Protein AF-A0A7J9QUV5-F1 (afdb_monomer)

Foldseek 3Di:
DPPPQDDPPDPVLVVLVVLLVVLVVLLVVLVVVQVVVQVVCCVPPVDGDRCPCQQCDDPPDNPDDGSVRSNVVSVVSNVVSCCSNCCCVPPNPPPD

Solvent-accessible surface area (backbone atoms only — not comparable to full-atom values): 5610 Å² total; per-residue (Å²): 132,81,84,80,72,68,46,92,86,41,74,64,40,57,54,43,51,50,53,31,51,53,26,50,50,53,48,51,53,51,49,54,49,49,53,52,53,50,52,50,38,34,72,75,66,75,52,67,69,90,60,52,67,43,60,72,40,49,56,94,42,93,85,73,38,32,50,54,53,55,47,51,55,30,50,56,54,29,49,53,32,47,56,55,70,41,36,64,77,77,55,54,88,78,78,129

Nearest PDB structures (foldseek):
  7bml-assembly2_C  TM=4.181E-01  e=7.642E+00  Borreliella burgdorferi

Radius of gyration: 18.49 Å; Cα contacts (8 Å, |Δi|>4): 68; chains: 1; bounding box: 51×23×47 Å

pLDDT: mean 76.93, std 12.55, range [39.0, 91.38]

Structure (mmCIF, N/CA/C/O backbone):
data_AF-A0A7J9QUV5-F1
#
_entry.id   AF-A0A7J9QUV5-F1
#
loop_
_atom_site.group_PDB
_atom_site.id
_atom_site.type_symbol
_atom_site.label_atom_id
_atom_site.label_alt_id
_atom_site.label_comp_id
_atom_site.label_asym_id
_atom_site.label_entity_id
_atom_site.label_seq_id
_atom_site.pdbx_PDB_ins_code
_atom_site.Cartn_x
_atom_site.Cartn_y
_atom_site.Cartn_z
_atom_site.occupancy
_atom_site.B_iso_or_equiv
_atom_site.auth_seq_id
_atom_site.auth_comp_id
_atom_site.auth_asym_id
_atom_site.auth_atom_id
_atom_site.pdbx_PDB_model_num
ATOM 1 N N . MET A 1 1 ? 23.220 -13.796 -17.968 1.00 39.00 1 MET A N 1
ATOM 2 C CA . MET A 1 1 ? 22.475 -12.700 -18.631 1.00 39.00 1 MET A CA 1
ATOM 3 C C . MET A 1 1 ? 22.973 -11.377 -18.065 1.00 39.00 1 MET A C 1
ATOM 5 O O . MET A 1 1 ? 22.988 -11.236 -16.851 1.00 39.00 1 MET A O 1
ATOM 9 N N . LYS A 1 2 ? 23.440 -10.443 -18.902 1.00 43.12 2 LYS A N 1
ATOM 10 C CA . LYS A 1 2 ? 23.900 -9.116 -18.449 1.00 43.12 2 LYS A CA 1
ATOM 11 C C . LYS A 1 2 ? 22.683 -8.359 -17.884 1.00 43.12 2 LYS A C 1
ATOM 13 O O . LYS A 1 2 ? 21.659 -8.347 -18.571 1.00 43.12 2 LYS A O 1
ATOM 18 N N . PRO A 1 3 ? 22.722 -7.787 -16.668 1.00 54.44 3 PRO A N 1
ATOM 19 C CA . PRO A 1 3 ? 21.559 -7.110 -16.109 1.00 54.44 3 PRO A CA 1
ATOM 20 C C . PRO A 1 3 ? 21.253 -5.872 -16.964 1.00 54.44 3 PRO A C 1
ATOM 22 O O . PRO A 1 3 ? 21.966 -4.875 -16.921 1.00 54.44 3 PRO A O 1
ATOM 25 N N . ARG A 1 4 ? 20.210 -5.943 -17.802 1.00 59.06 4 ARG A N 1
ATOM 26 C CA . ARG A 1 4 ? 19.662 -4.766 -18.487 1.00 59.06 4 ARG A CA 1
ATOM 27 C C . ARG A 1 4 ? 18.931 -3.933 -17.441 1.00 59.06 4 ARG A C 1
ATOM 29 O O . ARG A 1 4 ? 17.786 -4.215 -17.080 1.00 59.06 4 ARG A O 1
ATOM 36 N N . HIS A 1 5 ? 19.628 -2.945 -16.900 1.00 61.28 5 HIS A N 1
ATOM 37 C CA . HIS A 1 5 ? 19.026 -1.911 -16.071 1.00 61.28 5 HIS A CA 1
ATOM 38 C C . HIS A 1 5 ? 18.114 -1.056 -16.957 1.00 61.28 5 HIS A C 1
ATOM 40 O O . HIS A 1 5 ? 18.509 -0.685 -18.057 1.00 61.28 5 HIS A O 1
ATOM 46 N N . LEU A 1 6 ? 16.877 -0.810 -16.518 1.00 60.75 6 LEU A N 1
ATOM 47 C CA . LEU A 1 6 ? 15.901 -0.080 -17.325 1.00 60.75 6 LEU A CA 1
ATOM 48 C C . LEU A 1 6 ? 16.253 1.410 -17.347 1.00 60.75 6 LEU A C 1
ATOM 50 O O . LEU A 1 6 ? 16.284 2.060 -16.299 1.00 60.75 6 LEU A O 1
ATOM 54 N N . GLU A 1 7 ? 16.492 1.953 -18.537 1.00 60.78 7 GLU A N 1
ATOM 55 C CA . GLU A 1 7 ? 16.644 3.392 -18.733 1.00 60.78 7 GLU A CA 1
ATOM 56 C C . GLU A 1 7 ? 15.281 4.081 -18.862 1.00 60.78 7 GLU A C 1
ATOM 58 O O . GLU A 1 7 ? 14.297 3.479 -19.281 1.00 60.78 7 GLU A O 1
ATOM 63 N N . LYS A 1 8 ? 15.215 5.374 -18.515 1.00 61.47 8 LYS A N 1
ATOM 64 C CA . LYS A 1 8 ? 13.977 6.181 -18.587 1.00 61.47 8 LYS A CA 1
ATOM 65 C C . LYS A 1 8 ? 13.366 6.229 -19.995 1.00 61.47 8 LYS A C 1
ATOM 67 O O . LYS A 1 8 ? 12.182 6.526 -20.135 1.00 61.47 8 LYS A O 1
ATOM 72 N N . THR A 1 9 ? 14.184 5.978 -21.010 1.00 64.94 9 THR A N 1
ATOM 73 C CA . THR A 1 9 ? 13.829 5.955 -22.430 1.00 64.94 9 THR A CA 1
ATOM 74 C C . THR A 1 9 ? 13.133 4.656 -22.838 1.00 64.94 9 THR A C 1
ATOM 76 O O . THR A 1 9 ? 12.407 4.651 -23.829 1.00 64.94 9 THR A O 1
ATOM 79 N N . ASP A 1 10 ? 13.306 3.571 -22.073 1.00 71.06 10 ASP A N 1
ATOM 80 C CA . ASP A 1 10 ? 12.690 2.283 -22.380 1.00 71.06 10 ASP A CA 1
ATOM 81 C C . ASP A 1 10 ? 11.196 2.282 -21.998 1.00 71.06 10 ASP A C 1
ATOM 83 O O . ASP A 1 10 ? 10.834 2.662 -20.877 1.00 71.06 10 ASP A O 1
ATOM 87 N N . PRO A 1 11 ? 10.303 1.761 -22.861 1.00 71.62 11 PRO A N 1
ATOM 88 C CA . PRO A 1 11 ? 8.876 1.645 -22.551 1.00 71.62 11 PRO A CA 1
ATOM 89 C C . PRO A 1 11 ? 8.614 0.770 -21.316 1.00 71.62 11 PRO A C 1
ATOM 91 O O . PRO A 1 11 ? 7.666 1.019 -20.573 1.00 71.62 11 PRO A O 1
ATOM 94 N N . GLY A 1 12 ? 9.500 -0.193 -21.030 1.00 71.75 12 GLY A N 1
ATOM 95 C CA . GLY A 1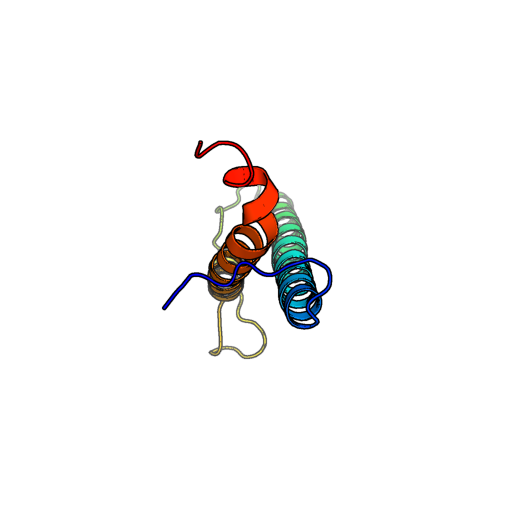 12 ? 9.431 -1.013 -19.821 1.00 71.75 12 GLY A CA 1
ATOM 96 C C . GLY A 1 12 ? 9.486 -0.186 -18.534 1.00 71.75 12 GLY A C 1
ATOM 97 O O . GLY A 1 12 ? 8.809 -0.527 -17.569 1.00 71.75 12 GLY A O 1
ATOM 98 N N . TYR A 1 13 ? 10.216 0.937 -18.514 1.00 78.00 13 TYR A N 1
ATOM 99 C CA . TYR A 1 13 ? 10.342 1.773 -17.315 1.00 78.00 13 TYR A CA 1
ATOM 100 C C . TYR A 1 13 ? 8.991 2.366 -16.908 1.00 78.00 13 TYR A C 1
ATOM 102 O O . TYR A 1 13 ? 8.653 2.388 -15.725 1.00 78.00 13 TYR A O 1
ATOM 110 N N . LYS A 1 14 ? 8.181 2.771 -17.894 1.00 78.31 14 LYS A N 1
ATOM 111 C CA . LYS A 1 14 ? 6.829 3.294 -17.665 1.00 78.31 14 LYS A CA 1
ATOM 112 C C . LYS A 1 14 ? 5.896 2.234 -17.077 1.00 78.31 14 LYS A C 1
ATOM 114 O O . LYS A 1 14 ? 5.111 2.560 -16.193 1.00 78.31 14 LYS A O 1
ATOM 119 N N . VAL A 1 15 ? 6.014 0.976 -17.511 1.00 82.56 15 VAL A N 1
ATOM 120 C CA . VAL A 1 15 ? 5.199 -0.139 -16.995 1.00 82.56 15 VAL A CA 1
ATOM 121 C C . VAL A 1 15 ? 5.509 -0.413 -15.523 1.00 82.56 15 VAL A C 1
ATOM 123 O O . VAL A 1 15 ? 4.594 -0.438 -14.704 1.00 82.56 15 VAL A O 1
ATOM 126 N N . TYR A 1 16 ? 6.789 -0.543 -15.155 1.00 82.38 16 TYR A N 1
ATOM 127 C CA . TYR A 1 16 ? 7.171 -0.738 -13.749 1.00 82.38 16 TYR A CA 1
ATOM 128 C C . TYR A 1 16 ? 6.768 0.448 -12.869 1.00 82.38 16 TYR A C 1
ATOM 130 O O . TYR A 1 16 ? 6.368 0.256 -11.724 1.00 82.38 16 TYR A O 1
ATOM 138 N N . LEU A 1 17 ? 6.850 1.669 -13.400 1.00 84.00 17 LEU A N 1
ATOM 139 C CA . LEU A 1 17 ? 6.444 2.879 -12.693 1.00 84.00 17 LEU A CA 1
ATOM 140 C C . LEU A 1 17 ? 4.925 2.922 -12.473 1.00 84.00 17 LEU A C 1
ATOM 142 O O . LEU A 1 17 ? 4.483 3.257 -11.379 1.00 84.00 17 LEU A O 1
ATOM 146 N N . TYR A 1 18 ? 4.125 2.510 -13.457 1.00 85.75 18 TYR A N 1
ATOM 147 C CA . TYR A 1 18 ? 2.675 2.383 -13.295 1.00 85.75 18 TYR A CA 1
ATOM 148 C C . TYR A 1 18 ? 2.306 1.340 -12.229 1.00 85.75 18 TYR A C 1
ATOM 150 O O . TYR A 1 18 ? 1.549 1.643 -11.310 1.00 85.75 18 TYR A O 1
ATOM 158 N N . ILE A 1 19 ? 2.907 0.145 -12.291 1.00 87.31 19 ILE A N 1
ATOM 159 C CA . ILE A 1 19 ? 2.697 -0.921 -11.295 1.00 87.31 19 ILE A CA 1
ATOM 160 C C . ILE A 1 19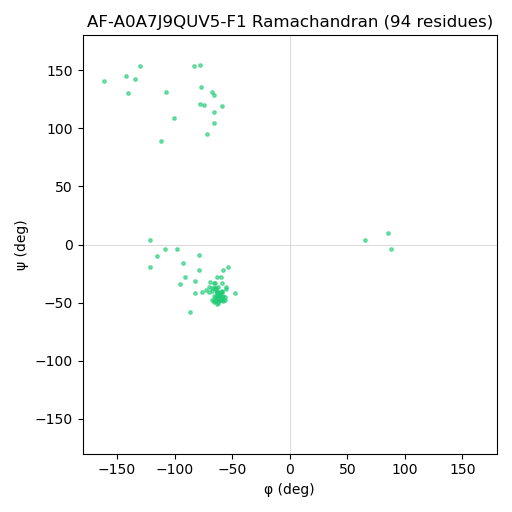 ? 3.093 -0.441 -9.892 1.00 87.31 19 ILE A C 1
ATOM 162 O O . ILE A 1 19 ? 2.386 -0.704 -8.920 1.00 87.31 19 ILE A O 1
ATOM 166 N N . PHE A 1 20 ? 4.191 0.310 -9.784 1.00 87.12 20 PHE A N 1
ATOM 167 C CA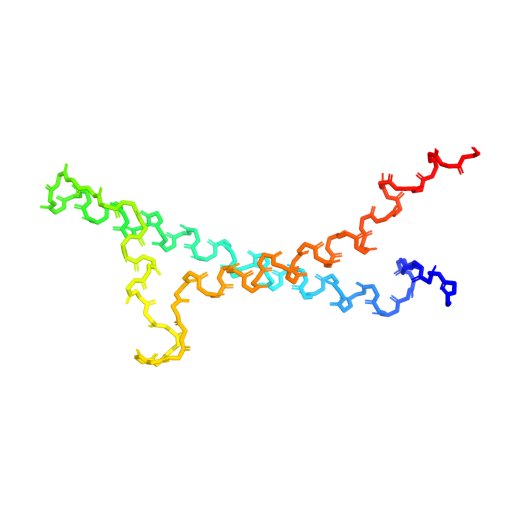 . PHE A 1 20 ? 4.624 0.904 -8.525 1.00 87.12 20 PHE A CA 1
ATOM 168 C C . PHE A 1 20 ? 3.574 1.860 -7.937 1.00 87.12 20 PHE A C 1
ATOM 170 O O . PHE A 1 20 ? 3.257 1.754 -6.753 1.00 87.12 20 PHE A O 1
ATOM 177 N N . TYR A 1 21 ? 2.991 2.750 -8.746 1.00 86.88 21 TYR A N 1
ATOM 178 C CA . TYR A 1 21 ? 1.942 3.658 -8.271 1.00 86.88 21 TYR A CA 1
ATOM 179 C C . TYR A 1 21 ? 0.656 2.930 -7.870 1.00 86.88 21 TYR A C 1
ATOM 181 O O . TYR A 1 21 ? 0.053 3.299 -6.865 1.00 86.88 21 TYR A O 1
ATOM 189 N N . VAL A 1 22 ? 0.262 1.877 -8.593 1.00 90.00 22 VAL A N 1
ATOM 190 C CA . VAL A 1 22 ? -0.896 1.043 -8.221 1.00 90.00 22 VAL A CA 1
ATOM 191 C C . VAL A 1 22 ? -0.670 0.379 -6.860 1.00 90.00 22 VAL A C 1
ATOM 193 O O . VAL A 1 22 ? -1.522 0.465 -5.980 1.00 90.00 22 VAL A O 1
ATOM 196 N N . CYS A 1 23 ? 0.507 -0.210 -6.648 1.00 88.69 23 CYS A N 1
ATOM 197 C CA . CYS A 1 23 ? 0.911 -0.747 -5.349 1.00 88.69 23 CYS A CA 1
ATOM 198 C C . CYS A 1 23 ? 0.885 0.334 -4.252 1.00 88.69 23 CYS A C 1
ATOM 200 O O . CYS A 1 23 ? 0.382 0.110 -3.153 1.00 88.69 23 CYS A O 1
ATOM 202 N N . GLY A 1 24 ? 1.409 1.526 -4.546 1.00 88.00 24 G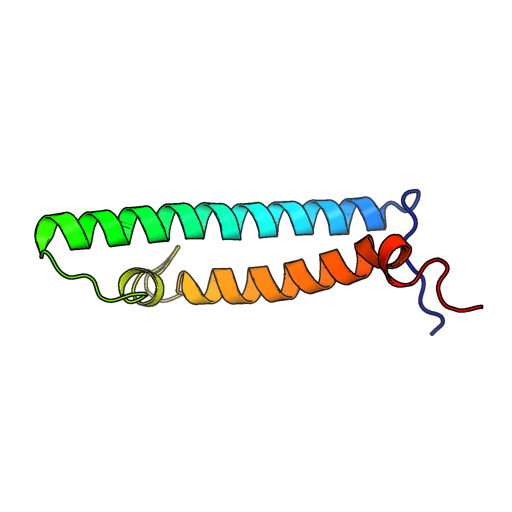LY A N 1
ATOM 203 C CA . GLY A 1 24 ? 1.355 2.667 -3.633 1.00 88.00 24 GLY A CA 1
ATOM 204 C C . GLY A 1 24 ? -0.077 3.021 -3.226 1.00 88.00 24 GLY A C 1
ATOM 205 O O . GLY A 1 24 ? -0.350 3.194 -2.041 1.00 88.00 24 GLY A O 1
ATOM 206 N N . ALA A 1 25 ? -1.003 3.059 -4.185 1.00 90.62 25 ALA A N 1
ATOM 207 C CA . ALA A 1 25 ? -2.411 3.345 -3.927 1.00 90.62 25 ALA A CA 1
ATOM 208 C C . ALA A 1 25 ? -3.072 2.280 -3.035 1.00 90.62 25 ALA A C 1
ATOM 210 O O . ALA A 1 25 ? -3.793 2.633 -2.102 1.00 90.62 25 ALA A O 1
ATOM 211 N N . ILE A 1 26 ? -2.788 0.993 -3.262 1.00 88.62 26 ILE A N 1
ATOM 212 C CA . ILE A 1 26 ? -3.298 -0.106 -2.422 1.00 88.62 26 ILE A CA 1
ATOM 213 C C . ILE A 1 26 ? -2.787 0.034 -0.981 1.00 88.62 26 ILE A C 1
ATOM 215 O O . ILE A 1 26 ? -3.566 -0.056 -0.035 1.00 88.62 26 ILE A O 1
ATOM 219 N N . MET A 1 27 ? -1.499 0.334 -0.791 1.00 87.75 27 MET A N 1
ATOM 220 C CA . MET A 1 27 ? -0.942 0.536 0.552 1.00 87.75 27 MET A CA 1
ATOM 221 C C . MET A 1 27 ? -1.563 1.750 1.255 1.00 87.75 27 MET A C 1
ATOM 223 O O . MET A 1 27 ? -1.972 1.641 2.408 1.00 87.75 27 MET A O 1
ATOM 227 N N . VAL A 1 28 ? -1.698 2.887 0.567 1.00 91.38 28 VAL A N 1
ATOM 228 C CA . VAL A 1 28 ? -2.283 4.106 1.154 1.00 91.38 28 VAL A CA 1
ATOM 229 C C . VAL A 1 28 ? -3.751 3.905 1.521 1.00 91.38 28 VAL A C 1
ATOM 231 O O . VAL A 1 28 ? -4.162 4.264 2.621 1.00 91.38 28 VAL A O 1
ATOM 234 N N . THR A 1 29 ? -4.541 3.300 0.636 1.00 89.56 29 THR A N 1
ATOM 235 C CA . THR A 1 29 ? -5.959 3.021 0.916 1.00 89.56 29 THR A CA 1
ATOM 236 C C . THR A 1 29 ? -6.121 2.058 2.089 1.00 89.56 29 THR A C 1
ATOM 238 O O . THR A 1 29 ? -6.939 2.310 2.970 1.00 89.56 29 THR A O 1
ATOM 241 N N . SER A 1 30 ? -5.284 1.019 2.173 1.00 86.75 30 SER A N 1
ATOM 242 C CA . SER A 1 30 ? -5.286 0.093 3.310 1.00 86.75 30 SER A CA 1
ATOM 243 C C . SER A 1 30 ? -4.864 0.750 4.632 1.00 86.75 30 SER A C 1
ATOM 245 O O . SER A 1 30 ? -5.408 0.411 5.680 1.00 86.75 30 SER A O 1
ATOM 247 N N . LEU A 1 31 ? -3.958 1.735 4.591 1.00 88.44 31 LEU A N 1
ATOM 248 C CA . LEU A 1 31 ? -3.557 2.513 5.764 1.00 88.44 31 LEU A CA 1
ATOM 249 C C . LEU A 1 31 ? -4.708 3.388 6.265 1.00 88.44 31 LEU A C 1
ATOM 251 O O . LEU A 1 31 ? -5.003 3.381 7.457 1.00 88.44 31 LEU A O 1
ATOM 255 N N . ILE A 1 32 ? -5.369 4.116 5.359 1.00 90.94 32 ILE A N 1
ATOM 256 C CA . ILE A 1 32 ? -6.529 4.953 5.696 1.00 90.94 32 ILE A CA 1
ATOM 257 C C . ILE A 1 32 ? -7.630 4.086 6.313 1.00 90.94 32 ILE A C 1
ATOM 259 O O . ILE A 1 32 ? -8.181 4.444 7.351 1.00 90.94 32 ILE A O 1
ATOM 263 N N . PHE A 1 33 ? -7.901 2.925 5.712 1.00 88.06 33 PHE A N 1
ATOM 264 C CA . PHE A 1 33 ? -8.855 1.957 6.241 1.00 88.06 33 PHE A CA 1
ATOM 265 C C . PHE A 1 33 ? -8.466 1.463 7.640 1.00 88.06 33 PHE A C 1
ATOM 267 O O . PHE A 1 33 ? -9.295 1.486 8.544 1.00 88.06 33 PHE A O 1
ATOM 274 N N . GLY A 1 34 ? -7.204 1.070 7.837 1.00 86.25 34 GLY A N 1
ATOM 275 C CA . GLY A 1 34 ? -6.706 0.609 9.131 1.00 86.25 34 GLY A CA 1
ATOM 276 C C . GLY A 1 34 ? -6.857 1.666 10.225 1.00 86.25 34 GLY A C 1
ATOM 277 O O . GLY A 1 34 ? -7.394 1.368 11.286 1.00 86.25 34 GLY A O 1
ATOM 278 N N . VAL A 1 35 ? -6.461 2.914 9.951 1.00 88.25 35 VAL A N 1
ATOM 279 C CA . VAL A 1 35 ? -6.604 4.029 10.903 1.00 88.25 35 VAL A CA 1
ATOM 280 C C . VAL A 1 35 ? -8.074 4.280 11.231 1.00 88.25 35 VAL A C 1
ATOM 282 O O . VAL A 1 35 ? -8.430 4.375 12.403 1.00 88.25 35 VAL A O 1
ATOM 285 N N . TYR A 1 36 ? -8.935 4.343 10.213 1.00 89.62 36 TYR A N 1
ATOM 286 C CA . TYR A 1 36 ? -10.367 4.564 10.398 1.00 89.62 36 TYR A CA 1
ATOM 287 C C . TYR A 1 36 ? -11.014 3.473 11.262 1.00 89.62 36 TYR A C 1
ATOM 289 O O . TYR A 1 36 ? -11.701 3.788 12.230 1.00 89.62 36 TYR A O 1
ATOM 297 N N . ALA A 1 37 ? -10.733 2.203 10.967 1.00 87.31 37 ALA A N 1
ATOM 298 C CA . ALA A 1 37 ? -11.247 1.072 11.728 1.00 87.31 37 ALA A CA 1
ATOM 299 C C . ALA A 1 37 ? -10.791 1.094 13.194 1.00 87.31 37 ALA A C 1
ATOM 301 O O . ALA A 1 37 ? -11.612 0.960 14.095 1.00 87.31 37 ALA A O 1
ATOM 302 N N . THR A 1 38 ? -9.499 1.334 13.443 1.00 85.81 38 THR A N 1
ATOM 303 C CA . THR A 1 38 ? -8.980 1.410 14.821 1.00 85.81 38 THR A CA 1
ATOM 304 C C . THR A 1 38 ? -9.559 2.587 15.608 1.00 85.81 38 THR A C 1
ATOM 306 O O . THR A 1 38 ? -9.769 2.475 16.812 1.00 85.81 38 THR A O 1
ATOM 309 N N . MET A 1 39 ? -9.857 3.709 14.940 1.00 87.25 39 MET A N 1
ATOM 310 C CA . MET A 1 39 ? -10.520 4.855 15.570 1.00 87.25 39 MET A CA 1
ATOM 311 C C . MET A 1 39 ? -11.965 4.539 15.966 1.00 87.25 39 MET A C 1
ATOM 313 O O . MET A 1 39 ? -12.404 4.985 17.023 1.00 87.25 39 MET A O 1
ATOM 317 N N . LEU A 1 40 ? -12.696 3.769 15.152 1.00 86.81 40 LEU A N 1
ATOM 318 C CA . LEU A 1 40 ? -14.049 3.320 15.494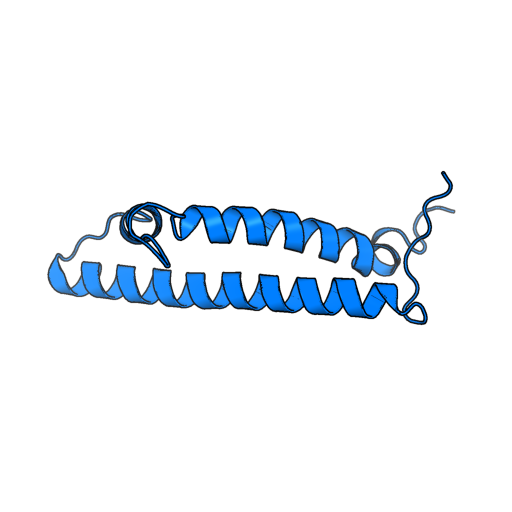 1.00 86.81 40 LEU A CA 1
ATOM 319 C C . LEU A 1 40 ? -14.047 2.391 16.713 1.00 86.81 40 LEU A C 1
ATOM 321 O O . LEU A 1 40 ? -14.778 2.653 17.664 1.00 86.81 40 LEU A O 1
ATOM 325 N N . GLU A 1 41 ? -13.178 1.375 16.735 1.00 84.88 41 GLU A N 1
ATOM 326 C CA . GLU A 1 41 ? -13.056 0.469 17.890 1.00 84.88 41 GLU A CA 1
ATOM 327 C C . GLU A 1 41 ? -12.696 1.220 19.177 1.00 84.88 41 GLU A C 1
ATOM 329 O O . GLU A 1 41 ? -13.257 0.960 20.243 1.00 84.88 41 GLU A O 1
ATOM 334 N N . TRP A 1 42 ? -11.796 2.203 19.078 1.00 86.75 42 TRP A N 1
ATOM 335 C CA . TRP A 1 42 ? -11.416 3.036 20.215 1.00 86.75 42 TRP A CA 1
ATOM 336 C C . TRP A 1 42 ? -12.593 3.839 20.780 1.00 86.75 42 TRP A C 1
ATOM 338 O O . TRP A 1 42 ? -12.725 3.957 21.998 1.00 86.75 42 TRP A O 1
ATOM 348 N N . LEU A 1 43 ? -13.447 4.385 19.911 1.00 88.06 43 LEU A N 1
ATOM 349 C CA . LEU A 1 43 ? -14.621 5.161 20.315 1.00 88.06 43 LEU A CA 1
ATOM 350 C C . LEU A 1 43 ? -15.705 4.292 20.966 1.00 88.06 43 LEU A C 1
ATOM 352 O O . LEU A 1 43 ? -16.357 4.755 21.899 1.00 88.06 43 LEU A O 1
ATOM 356 N N . GLU A 1 44 ? -15.899 3.058 20.496 1.00 87.12 44 GLU A N 1
ATOM 357 C CA . GLU A 1 44 ? -16.946 2.158 21.000 1.00 87.12 44 GLU A CA 1
ATOM 358 C C . GLU A 1 44 ? -16.544 1.425 22.285 1.00 87.12 44 GLU A C 1
ATOM 360 O O . GLU A 1 44 ? -17.351 1.299 23.208 1.00 87.12 44 GLU A O 1
ATOM 365 N N . HIS A 1 45 ? -15.300 0.947 22.366 1.00 84.75 45 HIS A N 1
ATOM 366 C CA . HIS A 1 45 ? -14.866 0.035 23.426 1.00 84.75 45 HIS A CA 1
ATOM 367 C C . HIS A 1 45 ? -13.790 0.615 24.354 1.00 84.75 45 HIS A C 1
ATOM 369 O O . HIS A 1 45 ? -13.467 -0.003 25.369 1.00 84.75 45 HIS A O 1
ATOM 375 N N . GLY A 1 46 ? -13.202 1.775 24.030 1.00 81.50 46 GLY A N 1
ATOM 376 C CA . GLY A 1 46 ? -12.102 2.379 24.801 1.00 81.50 46 GLY A CA 1
ATOM 377 C C . GLY A 1 46 ? -10.798 1.566 24.793 1.00 81.50 46 GLY A C 1
ATOM 378 O O . GLY A 1 46 ? -9.831 1.925 25.462 1.00 81.50 46 GLY A O 1
ATOM 379 N N . THR A 1 47 ? -10.769 0.464 24.044 1.00 80.06 47 THR A N 1
ATOM 380 C CA . THR A 1 47 ? -9.631 -0.429 23.825 1.00 80.06 47 THR A CA 1
ATOM 381 C C . THR A 1 47 ? -9.681 -0.887 22.370 1.00 80.06 47 THR A C 1
ATOM 383 O O . THR A 1 47 ? -10.765 -1.025 21.812 1.00 80.06 47 THR A O 1
ATOM 386 N N . TYR A 1 48 ? -8.525 -1.080 21.737 1.00 80.81 48 TYR A N 1
ATOM 387 C CA . TYR A 1 48 ? -8.453 -1.587 20.365 1.00 80.81 48 TYR A CA 1
ATOM 388 C C . TYR A 1 48 ? -7.389 -2.680 20.276 1.00 80.81 48 TYR A C 1
ATOM 390 O O . TYR A 1 48 ? -6.334 -2.580 20.914 1.00 80.81 48 TYR A O 1
ATOM 398 N N . VAL A 1 49 ? -7.652 -3.717 19.481 1.00 81.25 49 VAL A N 1
ATOM 399 C CA . VAL A 1 49 ? -6.689 -4.792 19.222 1.00 81.25 49 VAL A CA 1
ATOM 400 C C . VAL A 1 49 ? -6.040 -4.533 17.871 1.00 81.25 49 VAL A C 1
ATOM 402 O O . VAL A 1 49 ? -6.650 -4.644 16.807 1.00 81.25 49 VAL A O 1
ATOM 405 N N . MET A 1 50 ? -4.763 -4.155 17.904 1.00 77.75 50 MET A N 1
ATOM 406 C CA . MET A 1 50 ? -4.039 -3.763 16.699 1.00 77.75 50 MET A CA 1
ATOM 407 C C . MET A 1 50 ? -4.021 -4.897 15.663 1.00 77.75 50 MET A C 1
ATOM 409 O O . MET A 1 50 ? -3.452 -5.962 15.890 1.00 77.75 50 MET A O 1
ATOM 413 N N . GLY A 1 51 ? -4.591 -4.630 14.487 1.00 74.56 51 GLY A N 1
ATOM 414 C CA . GLY A 1 51 ? -4.527 -5.527 13.332 1.00 74.56 51 GLY A CA 1
ATOM 415 C C . GLY A 1 51 ? -5.632 -6.581 13.249 1.00 74.56 51 GLY A C 1
ATOM 416 O O . GLY A 1 51 ? -5.705 -7.259 12.225 1.00 74.56 51 GLY A O 1
ATOM 417 N N . GLU A 1 52 ? -6.522 -6.686 14.240 1.00 81.56 52 GLU A N 1
ATOM 418 C CA . GLU A 1 52 ? -7.641 -7.637 14.210 1.00 81.56 52 GLU A CA 1
ATOM 419 C C . GLU A 1 52 ? -8.596 -7.340 13.047 1.00 81.56 52 GLU A C 1
ATOM 421 O O . GLU A 1 52 ? -8.846 -8.204 12.201 1.00 81.56 52 GLU A O 1
ATOM 426 N N . VAL A 1 53 ? -9.021 -6.080 12.910 1.00 80.81 53 VAL A N 1
ATOM 427 C CA . VAL A 1 53 ? -9.892 -5.650 11.806 1.00 80.81 53 VAL A CA 1
ATOM 428 C C . VAL A 1 53 ? -9.241 -5.889 10.446 1.00 80.81 53 VAL A C 1
ATOM 430 O O . VAL A 1 53 ? -9.883 -6.364 9.516 1.00 80.81 53 VAL A O 1
ATOM 433 N N . ILE A 1 54 ? -7.942 -5.624 10.309 1.00 82.00 54 ILE A N 1
ATOM 434 C CA . ILE A 1 54 ? -7.209 -5.804 9.043 1.00 82.00 54 ILE A CA 1
ATOM 435 C C . ILE A 1 54 ? -7.067 -7.295 8.686 1.00 82.00 54 ILE A C 1
ATOM 437 O O . ILE A 1 54 ? -7.036 -7.663 7.509 1.00 82.00 54 ILE A O 1
ATOM 441 N N . HIS A 1 55 ? -6.969 -8.167 9.689 1.00 79.75 55 HIS A N 1
ATOM 442 C CA . HIS A 1 55 ? -6.818 -9.605 9.495 1.00 79.75 55 HIS A CA 1
ATOM 443 C C . HIS A 1 55 ? -8.148 -10.322 9.238 1.00 79.75 55 HIS A C 1
ATOM 445 O O . HIS A 1 55 ? -8.163 -11.324 8.521 1.00 79.75 55 HIS A O 1
ATOM 451 N N . ASN A 1 56 ? -9.246 -9.826 9.805 1.00 78.88 56 ASN A N 1
ATOM 452 C CA . ASN A 1 56 ? -10.568 -10.443 9.694 1.00 78.88 56 ASN A CA 1
ATOM 453 C C . ASN A 1 56 ? -11.397 -9.882 8.531 1.00 78.88 56 ASN A C 1
ATOM 455 O O . ASN A 1 56 ? -12.350 -10.521 8.093 1.00 78.88 56 ASN A O 1
ATOM 459 N N . THR A 1 57 ? -11.015 -8.730 7.978 1.00 79.06 57 THR A N 1
ATOM 460 C CA . THR A 1 57 ? -11.684 -8.151 6.807 1.00 79.06 57 THR A CA 1
ATOM 461 C C . THR A 1 57 ? -11.252 -8.845 5.518 1.00 79.06 57 THR A C 1
ATOM 463 O O . THR A 1 57 ? -10.073 -8.872 5.147 1.00 79.06 57 THR A O 1
ATOM 466 N N . THR A 1 58 ? -12.228 -9.419 4.817 1.00 74.38 58 THR A N 1
ATOM 467 C CA . THR A 1 58 ? -12.054 -10.087 3.525 1.00 74.38 58 THR A CA 1
ATOM 468 C C . THR A 1 58 ? -12.639 -9.226 2.409 1.00 74.38 58 THR A C 1
ATOM 470 O O . THR A 1 58 ? -13.746 -8.704 2.507 1.00 74.38 58 THR A O 1
ATOM 473 N N . ILE A 1 59 ? -11.862 -9.026 1.341 1.00 65.38 59 ILE A N 1
ATOM 474 C CA . ILE A 1 59 ? -12.244 -8.206 0.181 1.00 65.38 59 ILE A CA 1
ATOM 475 C C . ILE A 1 59 ? -11.738 -8.928 -1.079 1.00 65.38 59 ILE A C 1
ATOM 477 O O . ILE A 1 59 ? -10.550 -9.277 -1.109 1.00 65.38 59 ILE A O 1
ATOM 481 N N . PRO A 1 60 ? -12.541 -9.150 -2.147 1.00 60.59 60 PRO A N 1
ATOM 482 C CA . PRO A 1 60 ? -13.941 -8.748 -2.382 1.00 60.59 60 PRO A CA 1
ATOM 483 C C . PRO A 1 60 ? -15.010 -9.831 -2.097 1.00 60.59 60 PRO A C 1
ATOM 485 O O . PRO A 1 60 ? -16.196 -9.543 -2.205 1.00 60.59 60 PRO A O 1
ATOM 488 N N . PHE A 1 61 ? -14.614 -11.058 -1.738 1.00 64.62 61 PHE A N 1
ATOM 489 C CA . PHE A 1 61 ? -15.517 -12.158 -1.359 1.00 64.62 61 PHE A CA 1
ATOM 490 C C . PHE A 1 61 ? -15.055 -12.781 -0.035 1.00 64.62 61 PHE A C 1
ATOM 492 O O . PHE A 1 61 ? -13.851 -12.780 0.237 1.00 64.62 61 PHE A O 1
ATOM 499 N N . GLU A 1 62 ? -15.977 -13.377 0.732 1.00 60.88 62 GLU A N 1
ATOM 500 C CA . GLU A 1 62 ? -15.749 -13.885 2.102 1.00 60.88 62 GLU A CA 1
ATOM 501 C C . GLU A 1 62 ? -14.557 -14.856 2.255 1.00 60.88 62 GLU A C 1
ATOM 503 O O . GLU A 1 62 ? -14.023 -14.983 3.352 1.00 60.88 62 GLU A O 1
ATOM 508 N N . ASN A 1 63 ? -14.077 -15.482 1.168 1.00 64.12 63 ASN A N 1
ATOM 509 C CA . ASN A 1 63 ? -12.997 -16.482 1.184 1.00 64.12 63 ASN A CA 1
ATOM 510 C C . ASN A 1 63 ? -11.753 -16.136 0.335 1.00 64.12 63 ASN A C 1
ATOM 512 O O . ASN A 1 63 ? -10.869 -16.978 0.196 1.00 64.12 63 ASN A O 1
ATOM 516 N N . PHE A 1 64 ? -11.670 -14.956 -0.293 1.00 66.38 64 PHE A N 1
ATOM 517 C CA . PHE A 1 64 ? -10.672 -14.729 -1.354 1.00 66.38 64 PHE A CA 1
ATOM 518 C C . PHE A 1 64 ? -9.308 -14.254 -0.833 1.00 66.38 64 PHE A C 1
ATOM 520 O O . PHE A 1 64 ? -8.287 -14.897 -1.063 1.00 66.38 64 PHE A O 1
ATOM 527 N N . ALA A 1 65 ? -9.271 -13.128 -0.123 1.00 65.56 65 ALA A N 1
ATOM 528 C CA . ALA A 1 65 ? -8.044 -12.604 0.462 1.00 65.56 65 ALA A CA 1
ATOM 529 C C . ALA A 1 65 ? -8.368 -11.603 1.571 1.00 65.56 65 ALA A C 1
ATOM 531 O O . ALA A 1 65 ? -9.291 -10.793 1.456 1.00 65.56 65 ALA A O 1
ATOM 532 N N . ARG A 1 66 ? -7.579 -11.657 2.643 1.00 80.50 66 ARG A N 1
ATOM 533 C CA . ARG A 1 66 ? -7.637 -10.686 3.739 1.00 80.50 66 ARG A CA 1
ATOM 534 C C . ARG A 1 66 ? -6.930 -9.405 3.316 1.00 80.50 66 ARG A C 1
ATOM 536 O O . ARG A 1 66 ? -6.010 -9.454 2.493 1.00 80.50 66 ARG A O 1
ATOM 543 N N . VAL A 1 67 ? -7.290 -8.267 3.906 1.00 81.62 67 VAL A N 1
ATOM 544 C CA . VAL A 1 67 ? -6.593 -6.991 3.649 1.00 81.62 67 VAL A CA 1
ATOM 545 C C . VAL A 1 67 ? -5.089 -7.124 3.925 1.00 81.62 67 VAL A C 1
ATOM 547 O O . VAL A 1 67 ? -4.268 -6.638 3.146 1.00 81.62 67 VAL A O 1
ATOM 550 N N . SER A 1 68 ? -4.707 -7.902 4.945 1.00 81.94 68 SER A N 1
ATOM 551 C CA . SER A 1 68 ? -3.305 -8.245 5.228 1.00 81.94 68 SER A CA 1
ATOM 552 C C . SER A 1 68 ? -2.573 -8.889 4.040 1.00 81.94 68 SER A C 1
ATOM 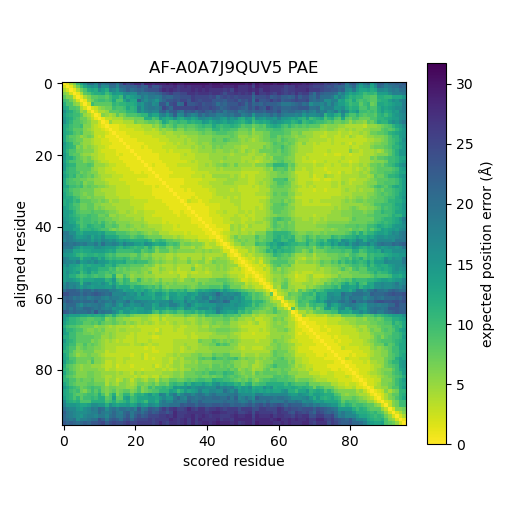554 O O . SER A 1 68 ? -1.404 -8.599 3.792 1.00 81.94 68 SER A O 1
ATOM 556 N N . THR A 1 69 ? -3.250 -9.749 3.280 1.00 85.06 69 THR A N 1
ATOM 557 C CA . THR A 1 69 ? -2.675 -10.459 2.130 1.00 85.06 69 THR A CA 1
ATOM 558 C C . THR A 1 69 ? -2.454 -9.516 0.947 1.00 85.06 69 THR A C 1
ATOM 560 O O . THR A 1 69 ? -1.416 -9.582 0.287 1.00 85.06 69 THR A O 1
ATOM 563 N N . TRP A 1 70 ? -3.382 -8.586 0.715 1.00 82.94 70 TRP A N 1
ATOM 564 C CA . TRP A 1 70 ? -3.233 -7.539 -0.299 1.00 82.94 70 TRP A CA 1
ATOM 565 C C . TRP A 1 70 ? -2.036 -6.633 -0.012 1.00 82.94 70 TRP A C 1
ATOM 567 O O . TRP A 1 70 ? -1.230 -6.380 -0.907 1.00 82.94 70 TRP A O 1
ATOM 577 N N . ILE A 1 71 ? -1.868 -6.216 1.246 1.00 86.69 71 ILE A N 1
ATOM 578 C CA . ILE A 1 71 ? -0.710 -5.423 1.683 1.00 86.69 71 ILE A CA 1
ATOM 579 C C . ILE A 1 71 ? 0.592 -6.201 1.460 1.00 86.69 71 ILE A C 1
ATOM 581 O O . ILE A 1 71 ? 1.578 -5.637 0.980 1.00 86.69 71 ILE A O 1
ATOM 585 N N . PHE A 1 72 ? 0.598 -7.501 1.759 1.00 86.69 72 PHE A N 1
ATOM 586 C CA . PHE A 1 72 ? 1.779 -8.347 1.609 1.00 86.69 72 PHE A CA 1
ATOM 587 C C . PHE A 1 72 ? 2.239 -8.448 0.148 1.00 86.69 72 PHE A C 1
ATOM 589 O O . PHE A 1 72 ? 3.395 -8.151 -0.168 1.00 86.69 72 PHE A O 1
ATOM 596 N N . PHE A 1 73 ? 1.324 -8.784 -0.767 1.00 87.75 73 PHE A N 1
ATOM 597 C CA . PHE A 1 73 ? 1.638 -8.845 -2.196 1.00 87.75 73 PHE A CA 1
ATOM 598 C C . PHE A 1 73 ? 2.035 -7.483 -2.757 1.00 87.75 73 PHE A C 1
ATOM 600 O O . PHE A 1 73 ? 3.010 -7.386 -3.507 1.00 87.75 73 PHE A O 1
ATOM 607 N N . SER A 1 74 ? 1.326 -6.429 -2.349 1.00 87.31 74 SER A N 1
ATOM 608 C CA . SER A 1 74 ? 1.642 -5.061 -2.742 1.00 87.31 74 SER A CA 1
ATOM 609 C C . SER A 1 74 ? 3.074 -4.705 -2.331 1.00 87.31 74 SER A C 1
ATOM 611 O O . SER A 1 74 ? 3.863 -4.287 -3.169 1.00 87.31 74 SER A O 1
ATOM 613 N N . THR A 1 75 ? 3.475 -4.979 -1.088 1.00 88.31 75 THR A N 1
ATOM 614 C CA . THR A 1 75 ? 4.817 -4.643 -0.581 1.00 88.31 75 THR A CA 1
ATOM 615 C C . THR A 1 75 ? 5.932 -5.344 -1.363 1.00 88.31 75 THR A C 1
ATOM 617 O O . THR A 1 75 ? 6.909 -4.700 -1.743 1.00 88.31 75 THR A O 1
ATOM 620 N N . ILE A 1 76 ? 5.788 -6.640 -1.666 1.00 89.50 76 ILE A N 1
ATOM 621 C CA . ILE A 1 76 ? 6.805 -7.402 -2.415 1.00 89.50 76 ILE A CA 1
ATOM 622 C C . ILE A 1 76 ? 6.941 -6.875 -3.848 1.00 89.50 76 ILE A C 1
ATOM 624 O O . ILE A 1 76 ? 8.052 -6.615 -4.323 1.00 89.50 76 ILE A O 1
ATOM 628 N N . ILE A 1 77 ? 5.814 -6.688 -4.540 1.00 87.88 77 ILE A N 1
ATOM 629 C CA . ILE A 1 77 ? 5.798 -6.210 -5.928 1.00 87.88 77 ILE A CA 1
ATOM 630 C C . ILE A 1 77 ? 6.320 -4.771 -5.994 1.00 87.88 77 ILE A C 1
ATOM 632 O O . ILE A 1 77 ? 7.163 -4.450 -6.835 1.00 87.88 77 ILE A O 1
ATOM 636 N N . GLY A 1 78 ? 5.872 -3.915 -5.075 1.00 87.62 78 GLY A N 1
ATOM 637 C CA . GLY A 1 78 ? 6.324 -2.536 -4.940 1.00 87.62 78 GLY A CA 1
ATOM 638 C C . GLY A 1 78 ? 7.823 -2.443 -4.688 1.00 87.62 78 GLY A C 1
ATOM 639 O O . GLY A 1 78 ? 8.512 -1.697 -5.384 1.00 87.62 78 GLY A O 1
ATOM 640 N N . TRP A 1 79 ? 8.356 -3.251 -3.767 1.00 84.56 79 TRP A N 1
ATOM 641 C CA . TRP A 1 79 ? 9.788 -3.304 -3.472 1.00 84.56 79 TRP A CA 1
ATOM 642 C C . TRP A 1 79 ? 10.620 -3.713 -4.688 1.00 84.56 79 TRP A C 1
ATOM 644 O O . TRP A 1 79 ? 11.650 -3.096 -4.982 1.00 84.56 79 TRP A O 1
ATOM 654 N N . TYR A 1 80 ? 10.164 -4.724 -5.432 1.00 85.12 80 TYR A N 1
ATOM 655 C CA . TYR A 1 80 ? 10.830 -5.156 -6.656 1.00 85.12 80 TYR A CA 1
ATOM 656 C C . TYR A 1 80 ? 10.852 -4.042 -7.712 1.00 85.12 80 TYR A C 1
ATOM 658 O O . TYR A 1 80 ? 11.902 -3.761 -8.300 1.00 85.12 80 TYR A O 1
ATOM 666 N N . CYS A 1 81 ? 9.722 -3.355 -7.910 1.00 83.25 81 CYS A N 1
ATOM 667 C CA . CYS A 1 81 ? 9.624 -2.223 -8.833 1.00 83.25 81 CYS A CA 1
ATOM 668 C C . CYS A 1 81 ? 10.550 -1.071 -8.406 1.00 83.25 81 CYS A C 1
ATOM 670 O O . CYS A 1 81 ? 11.339 -0.591 -9.222 1.00 83.25 81 CYS A O 1
ATOM 672 N N . CYS A 1 82 ? 10.536 -0.688 -7.124 1.00 77.56 82 CYS A N 1
ATOM 673 C CA . CYS A 1 82 ? 11.427 0.323 -6.544 1.00 77.56 82 CYS A CA 1
ATOM 674 C C . CYS A 1 82 ? 12.902 -0.005 -6.751 1.00 77.56 82 CYS A C 1
ATOM 676 O O . CYS A 1 82 ? 13.668 0.852 -7.183 1.00 77.56 82 CYS A O 1
ATOM 678 N N . SER A 1 83 ? 13.303 -1.245 -6.469 1.00 78.88 83 SER A N 1
ATOM 679 C CA . SER A 1 83 ? 14.698 -1.677 -6.578 1.00 78.88 83 SER A CA 1
ATOM 680 C C . SER A 1 83 ? 15.201 -1.607 -8.024 1.00 78.88 83 SER A C 1
ATOM 682 O O . SER A 1 83 ? 16.338 -1.207 -8.279 1.00 78.88 83 SER A O 1
ATOM 684 N N . ARG A 1 84 ? 14.342 -1.935 -8.998 1.00 73.44 84 ARG A N 1
ATOM 685 C CA . ARG A 1 84 ? 14.675 -1.881 -10.431 1.00 73.44 84 ARG A CA 1
ATOM 686 C C . ARG A 1 84 ? 14.687 -0.454 -10.988 1.00 73.44 84 ARG A C 1
ATOM 688 O O . ARG A 1 84 ? 15.584 -0.127 -11.760 1.00 73.44 84 ARG A O 1
ATOM 695 N N . ILE A 1 85 ? 13.736 0.391 -10.586 1.00 78.25 85 ILE A N 1
ATOM 696 C CA . ILE A 1 85 ? 13.643 1.811 -10.979 1.00 78.25 85 ILE A CA 1
ATOM 697 C C . ILE A 1 85 ? 14.764 2.638 -10.327 1.00 78.25 85 ILE A C 1
ATOM 699 O O . ILE A 1 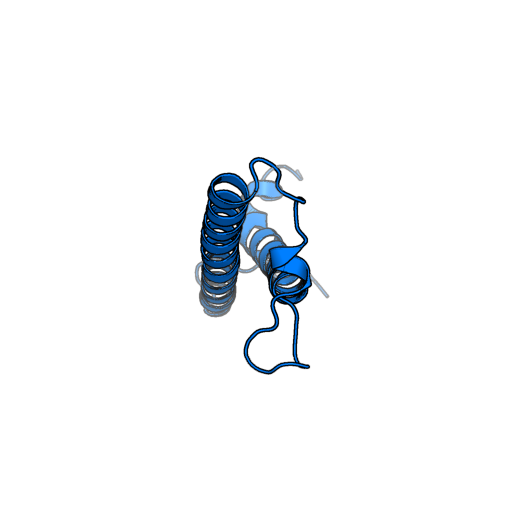85 ? 15.356 3.517 -10.957 1.00 78.25 85 ILE A O 1
ATOM 703 N N . GLY A 1 86 ? 15.051 2.357 -9.056 1.00 70.19 86 GLY A N 1
ATOM 704 C CA . GLY A 1 86 ? 15.990 3.084 -8.206 1.00 70.19 86 GLY A CA 1
ATOM 705 C C . GLY A 1 86 ? 17.460 2.746 -8.435 1.00 70.19 86 GLY A C 1
ATOM 706 O O . GLY A 1 86 ? 18.309 3.478 -7.932 1.00 70.19 86 GLY A O 1
ATOM 707 N N . TRP A 1 87 ? 17.778 1.719 -9.233 1.00 71.19 87 TRP A N 1
ATOM 708 C CA . TRP A 1 87 ? 19.150 1.261 -9.503 1.00 71.19 87 TRP A CA 1
ATOM 709 C C . TRP A 1 87 ? 20.125 2.393 -9.868 1.00 71.19 87 TRP A C 1
ATOM 711 O O . TRP A 1 87 ? 21.246 2.438 -9.367 1.00 71.19 87 TRP A O 1
ATOM 721 N N . ARG A 1 88 ? 19.701 3.365 -10.689 1.00 63.53 88 ARG A N 1
ATOM 722 C CA . ARG A 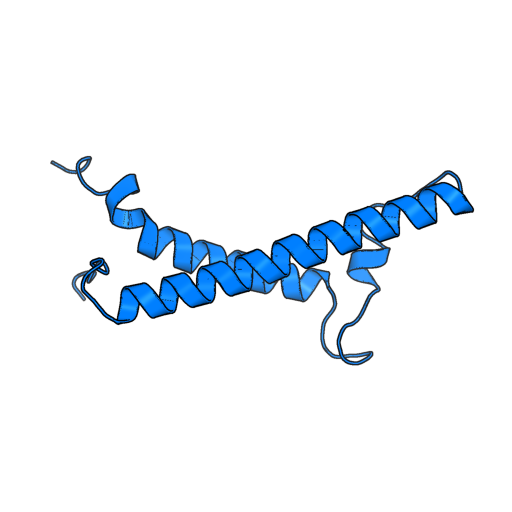1 88 ? 20.553 4.518 -11.048 1.00 63.53 88 ARG A CA 1
ATOM 723 C C . ARG A 1 88 ? 20.921 5.403 -9.856 1.00 63.53 88 ARG A C 1
ATOM 725 O O . ARG A 1 88 ? 21.950 6.059 -9.916 1.00 63.53 88 ARG A O 1
ATOM 732 N N . ARG A 1 89 ? 20.084 5.460 -8.817 1.00 63.22 89 ARG A N 1
ATOM 733 C CA . ARG A 1 89 ? 20.323 6.257 -7.604 1.00 63.22 89 ARG A CA 1
ATOM 734 C C . ARG A 1 89 ? 21.055 5.473 -6.514 1.00 63.22 89 ARG A C 1
ATOM 736 O O . ARG A 1 89 ? 21.745 6.092 -5.715 1.00 63.22 89 ARG A O 1
ATOM 743 N N . THR A 1 90 ? 20.914 4.147 -6.470 1.00 63.41 90 THR A N 1
ATOM 744 C CA . THR A 1 90 ? 21.549 3.294 -5.448 1.00 63.41 90 THR A CA 1
ATOM 745 C C . THR A 1 90 ? 22.883 2.687 -5.884 1.00 63.41 90 THR A C 1
ATOM 747 O O . THR A 1 90 ? 23.774 2.559 -5.050 1.00 63.41 90 THR A O 1
ATOM 750 N N . ALA A 1 91 ? 23.050 2.350 -7.165 1.00 61.97 91 ALA A N 1
ATOM 751 C CA . ALA A 1 91 ? 24.255 1.704 -7.701 1.00 61.97 91 ALA A CA 1
ATOM 752 C C . ALA A 1 91 ? 24.949 2.504 -8.818 1.00 61.97 91 ALA A C 1
ATOM 754 O O . ALA A 1 91 ? 26.130 2.292 -9.092 1.00 61.97 91 ALA A O 1
ATOM 755 N N . GLY A 1 92 ? 24.245 3.444 -9.457 1.00 51.19 92 GLY A N 1
ATOM 756 C CA . GLY A 1 92 ? 24.859 4.360 -10.414 1.00 51.19 92 GLY A CA 1
ATOM 757 C C . GLY A 1 92 ? 25.859 5.275 -9.706 1.00 51.19 92 GLY A C 1
ATOM 758 O O . GLY A 1 92 ? 25.447 6.097 -8.894 1.00 51.19 92 GLY A O 1
ATOM 759 N N . ASN A 1 93 ? 27.146 5.131 -10.040 1.00 52.53 93 ASN A N 1
ATOM 760 C CA . ASN A 1 93 ? 28.309 5.902 -9.566 1.00 52.53 93 ASN A CA 1
ATOM 761 C C . ASN A 1 93 ? 29.013 5.499 -8.254 1.00 52.53 93 ASN A C 1
ATOM 763 O O . ASN A 1 93 ? 29.892 6.237 -7.818 1.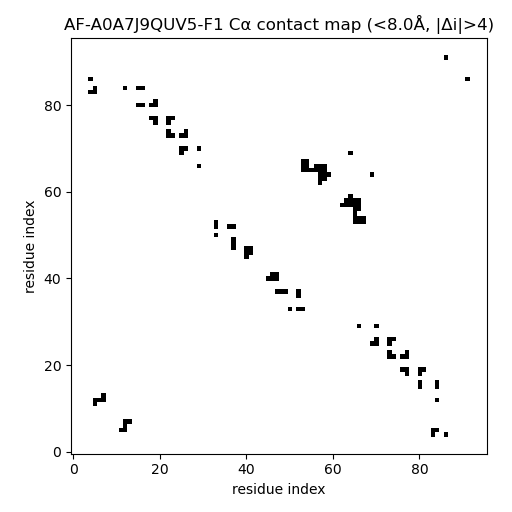00 52.53 93 ASN A O 1
ATOM 767 N N . LYS A 1 94 ? 28.720 4.345 -7.636 1.00 50.97 94 LYS A N 1
ATOM 768 C CA . LYS A 1 94 ? 29.516 3.856 -6.478 1.00 50.97 94 LYS A CA 1
ATOM 769 C C . LYS A 1 94 ? 30.404 2.644 -6.755 1.00 50.97 94 LYS A C 1
ATOM 771 O O . LYS A 1 94 ? 31.149 2.239 -5.872 1.00 50.97 94 LYS A O 1
ATOM 776 N N . ILE A 1 95 ? 30.342 2.091 -7.961 1.00 53.25 95 ILE A N 1
ATOM 777 C CA . ILE A 1 95 ? 31.248 1.036 -8.418 1.00 53.25 95 ILE A CA 1
ATOM 778 C C . ILE A 1 95 ? 32.116 1.653 -9.518 1.00 53.25 95 ILE A C 1
ATOM 780 O O . ILE A 1 95 ? 31.708 1.701 -10.679 1.00 53.25 95 ILE A O 1
ATOM 784 N N . VAL A 1 96 ? 33.241 2.231 -9.095 1.00 45.66 96 VAL A N 1
ATOM 785 C CA . VAL A 1 96 ? 34.452 2.417 -9.908 1.00 45.66 96 VAL A CA 1
ATOM 786 C C . VAL A 1 96 ? 35.400 1.304 -9.502 1.00 45.66 96 VAL A C 1
ATOM 788 O O . VAL A 1 96 ? 35.509 1.086 -8.273 1.00 45.66 96 VAL A O 1
#

Mean predicted aligned error: 9.38 Å

Sequence (96 aa):
MKPRHLEKTDPGYKVYLYIFYVCGAIMVTSLIFGVYATMLEWLEHGTYVMGEVIHNTTIPFENFARVSTWIFFSTIIGWYCCSRIGWRRTAGNKIV

Secondary structure (DSSP, 8-state):
----PPPTTSHHHHHHHHHHHHHHHHHHHHHHHHHHHHHHHHHHHS---TTHHHHH-B-SSTTT-BHHHHHHHHHHHHHHHHHHHHHHHHTTTT--